Protein AF-A0A8X6PL47-F1 (afdb_monomer_lite)

pLDDT: mean 79.06, std 12.32, range [45.5, 92.44]

Foldseek 3Di:
DCPPPPPCQVVCVVVVHHDDDQDDCPPPPDDDPVSVVVNVVVVVVVVVVVVVVVCCVVVVPDDDDDPPVPDDDDDD

Secondary structure (DSSP, 8-state):
-TTSS--THHHHHHTT-----PPP-SS-SS--HHHHHHHHHHHHHHHHHHHHHHHHHHTTTT-SPPPGGGS-----

InterPro domains:
  IPR027806 Harbinger transposase-derived nuclease domain [PF13359] (1-75)

Organism: Nephila pilipes (NCBI:txid299642)

Sequence (76 aa):
MADKDFLISEELESIGCKLQYPIFLSYKIQFEVAEMVSNSQLSNMRVTVERAISRVQQYEYFEGVLPYRCLPHVDK

Radius of gyration: 19.58 Å; chains: 1; bounding box: 50×30×47 Å

Structure (mmCIF, N/CA/C/O backbone):
data_AF-A0A8X6PL47-F1
#
_entry.id   AF-A0A8X6PL47-F1
#
loop_
_atom_site.group_PDB
_atom_site.id
_atom_site.type_symbol
_atom_site.label_atom_id
_atom_site.label_alt_id
_atom_site.label_comp_id
_atom_site.label_asym_id
_atom_site.label_entity_id
_atom_site.label_seq_id
_atom_site.pdbx_PDB_ins_code
_atom_site.Cartn_x
_atom_site.Cartn_y
_atom_site.Cartn_z
_atom_site.occupancy
_atom_site.B_iso_or_equiv
_atom_site.auth_seq_id
_atom_site.auth_comp_id
_atom_site.auth_asym_id
_atom_site.auth_atom_id
_atom_site.pdbx_PDB_model_num
ATOM 1 N N . MET A 1 1 ? 2.057 4.681 3.768 1.00 48.12 1 MET A N 1
ATOM 2 C CA . MET A 1 1 ? 1.706 3.615 2.809 1.00 48.12 1 MET A CA 1
ATOM 3 C C . MET A 1 1 ? 1.763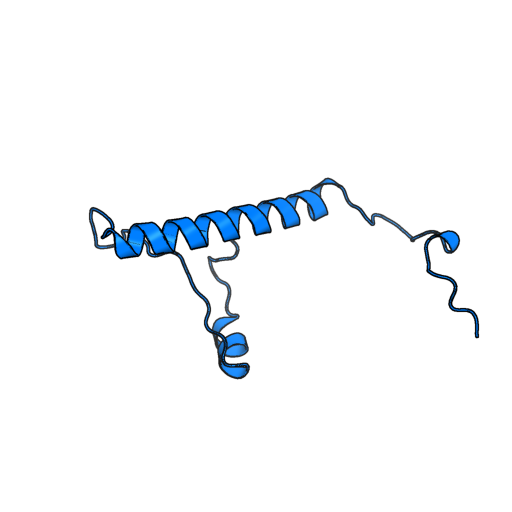 2.341 3.610 1.00 48.12 1 MET A C 1
ATOM 5 O O . MET A 1 1 ? 2.833 2.068 4.133 1.00 48.12 1 MET A O 1
ATOM 9 N N . ALA A 1 2 ? 0.645 1.638 3.785 1.00 45.50 2 ALA A N 1
ATOM 10 C CA . ALA A 1 2 ? 0.686 0.313 4.410 1.00 45.50 2 ALA A CA 1
ATOM 11 C C . ALA A 1 2 ? 1.675 -0.603 3.657 1.00 45.50 2 ALA A C 1
ATOM 13 O O . ALA A 1 2 ? 2.354 -1.423 4.230 1.00 45.50 2 ALA A O 1
ATOM 14 N N . ASP A 1 3 ? 1.874 -0.357 2.372 1.00 53.62 3 ASP A N 1
ATOM 15 C CA . ASP A 1 3 ? 2.739 -1.126 1.483 1.00 53.62 3 ASP A CA 1
ATOM 16 C C . ASP A 1 3 ? 4.237 -1.078 1.853 1.00 53.62 3 ASP A C 1
ATOM 18 O O . ASP A 1 3 ? 5.022 -1.881 1.355 1.00 53.62 3 ASP A O 1
ATOM 22 N N . LYS A 1 4 ? 4.656 -0.121 2.691 1.00 52.09 4 LYS A N 1
ATOM 23 C CA . LYS A 1 4 ? 6.040 -0.012 3.155 1.00 52.09 4 LYS A CA 1
ATOM 24 C C . LYS A 1 4 ? 6.127 -0.732 4.501 1.00 52.09 4 LYS A C 1
ATOM 26 O O . LYS A 1 4 ? 5.546 -0.262 5.473 1.00 52.09 4 LYS A O 1
ATOM 31 N N . ASP A 1 5 ? 6.823 -1.867 4.515 1.00 57.06 5 ASP A N 1
ATOM 32 C CA . ASP A 1 5 ? 7.149 -2.677 5.702 1.00 57.06 5 ASP A CA 1
ATOM 33 C C . ASP A 1 5 ? 6.058 -3.652 6.198 1.00 57.06 5 ASP A C 1
ATOM 35 O O . ASP A 1 5 ? 6.154 -4.179 7.306 1.00 57.06 5 ASP A O 1
ATOM 39 N N . PHE A 1 6 ? 5.042 -3.968 5.383 1.00 65.69 6 PHE A N 1
ATOM 40 C CA . PHE A 1 6 ? 4.133 -5.078 5.698 1.00 65.69 6 PHE A CA 1
ATOM 41 C C . PHE A 1 6 ? 4.848 -6.424 5.527 1.00 65.69 6 PHE A C 1
ATOM 43 O O . PHE A 1 6 ? 5.037 -6.913 4.415 1.00 65.69 6 PHE A O 1
ATOM 50 N N . LEU A 1 7 ? 5.194 -7.044 6.655 1.00 72.56 7 LEU A N 1
ATOM 51 C CA . LEU A 1 7 ? 5.808 -8.373 6.730 1.00 72.56 7 LEU A CA 1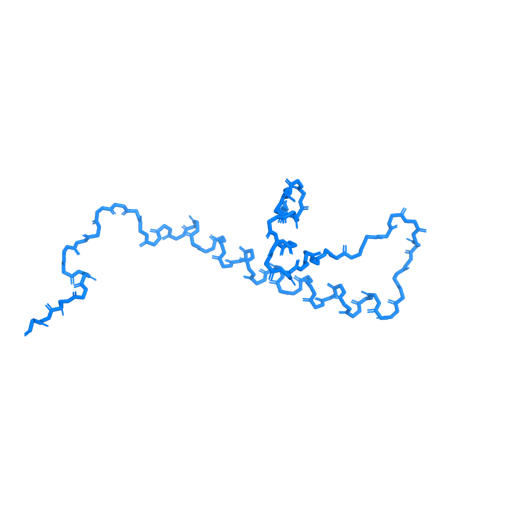
ATOM 52 C C . LEU A 1 7 ? 4.795 -9.521 6.556 1.00 72.56 7 LEU A C 1
ATOM 54 O O . LEU A 1 7 ? 5.123 -10.653 6.867 1.00 72.56 7 LEU A O 1
ATOM 58 N N . ILE A 1 8 ? 3.586 -9.251 6.039 1.00 83.12 8 ILE A N 1
ATOM 59 C CA . ILE A 1 8 ? 2.499 -10.248 5.955 1.00 83.12 8 ILE A CA 1
ATOM 60 C C . ILE A 1 8 ? 2.638 -11.238 4.786 1.00 83.12 8 ILE A C 1
ATOM 62 O O . ILE A 1 8 ? 1.716 -12.000 4.491 1.00 83.12 8 ILE A O 1
ATOM 66 N N . SER A 1 9 ? 3.717 -11.138 4.007 1.00 81.75 9 SER A N 1
ATOM 67 C CA . SER A 1 9 ? 3.885 -11.937 2.792 1.00 81.75 9 SER A CA 1
ATOM 68 C C . SER A 1 9 ? 3.920 -13.431 3.097 1.00 81.75 9 SER A C 1
ATOM 70 O O . SER A 1 9 ? 3.314 -14.201 2.358 1.00 81.75 9 SER A O 1
ATOM 72 N N . GLU A 1 10 ? 4.568 -13.827 4.195 1.00 83.75 10 GLU A N 1
ATOM 73 C CA . GLU A 1 10 ? 4.685 -15.231 4.605 1.00 83.75 10 GLU A CA 1
ATOM 74 C C . GLU A 1 10 ? 3.322 -15.800 5.033 1.00 83.75 10 GLU A C 1
ATOM 76 O O . GLU A 1 10 ? 2.936 -16.905 4.646 1.00 83.75 10 GLU A O 1
ATOM 81 N N . GLU A 1 11 ? 2.530 -15.014 5.762 1.00 87.69 11 GLU A N 1
ATOM 82 C CA . GLU A 1 11 ? 1.183 -15.378 6.189 1.00 87.69 11 GLU A CA 1
ATOM 83 C C . GLU A 1 11 ? 0.233 -15.494 4.996 1.00 87.69 11 GLU A C 1
ATOM 85 O O . GLU A 1 11 ? -0.563 -16.431 4.932 1.00 87.69 11 GLU A O 1
ATOM 90 N N . LEU A 1 12 ? 0.328 -14.589 4.019 1.00 85.88 12 LEU A N 1
ATOM 91 C CA . LEU A 1 12 ? -0.472 -14.673 2.797 1.00 85.88 12 LEU A CA 1
ATOM 92 C C . LEU A 1 12 ? -0.109 -15.910 1.972 1.00 85.88 12 LEU A C 1
ATOM 94 O O . LEU A 1 12 ? -1.013 -16.598 1.491 1.00 85.88 12 LEU A O 1
ATOM 98 N N . GLU A 1 13 ? 1.180 -16.233 1.856 1.00 86.75 13 GLU A N 1
ATOM 99 C CA . GLU A 1 13 ? 1.642 -17.433 1.155 1.00 86.75 13 GLU A CA 1
ATOM 100 C C . GLU A 1 13 ? 1.098 -18.713 1.791 1.00 86.75 13 GLU A C 1
ATOM 102 O O . GLU A 1 13 ? 0.665 -19.613 1.067 1.00 86.75 13 GLU A O 1
ATOM 107 N N . SER A 1 14 ? 1.016 -18.768 3.126 1.00 89.25 14 SER A N 1
ATOM 108 C CA . SER A 1 14 ? 0.444 -19.912 3.850 1.00 89.25 14 SER A CA 1
ATOM 109 C C . SER A 1 14 ? -1.029 -20.189 3.504 1.00 89.25 14 SER A C 1
ATOM 111 O O . SER A 1 14 ? -1.492 -21.324 3.620 1.00 89.25 14 SER A O 1
ATOM 113 N N . ILE A 1 15 ? -1.755 -19.174 3.019 1.00 92.12 15 ILE A N 1
ATOM 114 C CA . ILE A 1 15 ? -3.169 -19.248 2.616 1.00 92.12 15 ILE A CA 1
ATOM 115 C C . ILE A 1 15 ? -3.299 -19.326 1.075 1.00 92.12 15 ILE A C 1
ATOM 117 O O . ILE A 1 15 ? -4.397 -19.396 0.526 1.00 92.12 15 ILE A O 1
ATOM 121 N N . GLY A 1 16 ? -2.179 -19.351 0.342 1.00 90.81 16 GLY A N 1
ATOM 122 C CA . GLY A 1 16 ? -2.154 -19.371 -1.124 1.00 90.81 16 GLY A CA 1
ATOM 123 C C . GLY A 1 16 ? -2.426 -18.009 -1.774 1.00 90.81 16 GLY A C 1
ATOM 124 O O . GLY A 1 16 ? -2.709 -17.938 -2.971 1.00 90.81 16 GLY A O 1
ATOM 125 N N . CYS A 1 17 ? -2.339 -16.922 -1.009 1.00 87.50 17 CYS A N 1
ATOM 126 C CA . CYS A 1 17 ? -2.476 -15.553 -1.490 1.00 87.50 17 CYS A CA 1
ATOM 127 C C . CYS A 1 17 ? -1.105 -14.927 -1.776 1.00 87.50 17 CYS A C 1
ATOM 129 O O . CYS A 1 17 ? -0.097 -15.272 -1.168 1.00 87.50 17 CYS A O 1
ATOM 131 N N . LYS A 1 18 ? -1.066 -13.963 -2.703 1.00 83.06 18 LYS A N 1
ATOM 132 C CA . LYS A 1 18 ? 0.131 -13.164 -2.987 1.00 83.06 18 LYS A CA 1
ATOM 133 C C . LYS A 1 18 ? -0.173 -11.692 -2.814 1.00 83.06 18 LYS A C 1
ATOM 135 O O . LYS A 1 18 ? -1.221 -11.214 -3.248 1.00 83.06 18 LYS A O 1
ATOM 140 N N . LEU A 1 19 ? 0.775 -10.976 -2.228 1.00 81.38 19 LEU A N 1
ATOM 141 C CA . LEU A 1 19 ? 0.679 -9.536 -2.080 1.00 81.38 19 LEU A CA 1
ATOM 142 C C . LEU A 1 19 ? 1.068 -8.862 -3.399 1.00 81.38 19 LEU A C 1
ATOM 144 O O . LEU A 1 19 ? 2.166 -9.072 -3.914 1.00 81.38 19 LEU A O 1
ATOM 148 N N . GLN A 1 20 ? 0.146 -8.089 -3.970 1.00 81.44 20 GLN A N 1
ATOM 149 C CA . GLN A 1 20 ? 0.399 -7.324 -5.187 1.00 81.44 20 GLN A CA 1
ATOM 150 C C . GLN A 1 20 ? 0.733 -5.879 -4.844 1.00 81.44 20 GLN A C 1
ATOM 152 O O . GLN A 1 20 ? -0.067 -5.173 -4.233 1.00 81.44 20 GLN A O 1
ATOM 157 N N . TYR A 1 21 ? 1.901 -5.442 -5.299 1.00 80.19 21 TYR A N 1
ATOM 158 C CA . TYR A 1 21 ? 2.357 -4.066 -5.183 1.00 80.19 21 TYR A CA 1
ATOM 159 C C . TYR A 1 21 ? 2.341 -3.394 -6.556 1.00 80.19 21 TYR A C 1
ATOM 161 O O . TYR A 1 21 ? 2.633 -4.056 -7.557 1.00 80.19 21 TYR A O 1
ATOM 169 N N . PRO A 1 22 ? 2.036 -2.088 -6.631 1.00 82.25 22 PRO A N 1
ATOM 170 C CA . PRO A 1 22 ? 2.233 -1.347 -7.862 1.00 82.25 22 PRO A CA 1
ATOM 171 C C . PRO A 1 22 ? 3.719 -1.358 -8.243 1.00 82.25 22 PRO A C 1
ATOM 173 O O . PRO A 1 22 ? 4.608 -1.228 -7.402 1.00 82.25 22 PRO A O 1
ATOM 176 N N . ILE A 1 23 ? 3.982 -1.515 -9.533 1.00 84.31 23 ILE A N 1
ATOM 177 C CA . ILE A 1 23 ? 5.322 -1.508 -10.110 1.00 84.31 23 ILE A CA 1
ATOM 178 C C . ILE A 1 23 ? 5.901 -0.098 -9.960 1.00 84.31 23 ILE A C 1
ATOM 180 O O . ILE A 1 23 ? 5.231 0.891 -10.262 1.00 84.31 23 ILE A O 1
ATOM 184 N N . PHE A 1 24 ? 7.153 0.007 -9.525 1.00 84.31 24 PHE A N 1
ATOM 185 C CA . PHE A 1 24 ? 7.864 1.281 -9.420 1.00 84.31 24 PHE A CA 1
ATOM 186 C C . PHE A 1 24 ? 8.789 1.492 -10.624 1.00 84.31 24 PHE A C 1
ATOM 188 O O . PHE A 1 24 ? 9.363 0.544 -11.153 1.00 84.31 24 PHE A O 1
ATOM 195 N N . LEU A 1 25 ? 8.995 2.750 -11.020 1.00 86.62 25 LEU A N 1
ATOM 196 C CA . LEU A 1 25 ? 9.916 3.147 -12.099 1.00 86.62 25 LEU A CA 1
ATOM 197 C C . LEU A 1 25 ? 11.400 3.101 -11.682 1.00 86.62 25 LEU A C 1
ATOM 199 O O . LEU A 1 25 ? 12.224 3.829 -12.219 1.00 86.62 25 LEU A O 1
ATOM 203 N N . SER A 1 26 ? 11.776 2.270 -10.711 1.00 81.31 26 SER A N 1
ATOM 204 C CA . SER A 1 26 ? 13.108 2.306 -10.086 1.00 81.31 26 SER A CA 1
ATOM 205 C C . SER A 1 26 ? 14.272 2.133 -11.073 1.00 81.31 26 SER A C 1
ATOM 207 O O . SER A 1 26 ? 15.337 2.699 -10.856 1.00 81.31 26 SER A O 1
ATOM 209 N N . TYR A 1 27 ? 14.068 1.397 -12.166 1.00 85.12 27 TYR A N 1
ATOM 210 C CA . TYR A 1 27 ? 15.065 1.147 -13.217 1.00 85.12 27 TYR A CA 1
ATOM 211 C C . TYR A 1 27 ? 14.535 1.430 -14.635 1.00 85.12 27 TYR A C 1
ATOM 213 O O . TYR A 1 27 ? 15.213 1.142 -15.619 1.00 85.12 27 TYR A O 1
ATOM 221 N N . LYS A 1 28 ? 13.325 1.992 -14.757 1.00 86.69 28 LYS A N 1
ATOM 222 C CA . LYS A 1 28 ? 12.674 2.306 -16.037 1.00 86.69 28 LYS A CA 1
ATOM 223 C C . LYS A 1 28 ? 12.303 3.782 -16.081 1.00 86.69 28 LYS A C 1
ATOM 225 O O . LYS A 1 28 ? 11.853 4.336 -15.090 1.00 86.69 28 LYS A O 1
ATOM 230 N N . ILE A 1 29 ? 12.433 4.414 -17.246 1.00 88.44 29 ILE A N 1
ATOM 231 C CA . ILE A 1 29 ? 12.025 5.819 -17.422 1.00 88.44 29 ILE A CA 1
ATOM 232 C C . ILE A 1 29 ? 10.493 5.927 -17.514 1.00 88.44 29 ILE A C 1
ATOM 234 O O . ILE A 1 29 ? 9.909 6.892 -17.027 1.00 88.44 29 ILE A O 1
ATOM 238 N N . GLN A 1 30 ? 9.835 4.934 -18.123 1.00 90.62 30 GLN A N 1
ATOM 239 C CA . GLN A 1 30 ? 8.383 4.880 -18.307 1.00 90.62 30 GLN A CA 1
ATOM 240 C C . GLN A 1 30 ? 7.862 3.447 -18.161 1.00 90.62 30 GLN A C 1
ATOM 242 O O . GLN A 1 30 ? 8.612 2.486 -18.340 1.00 90.62 30 GLN A O 1
ATOM 247 N N . PHE A 1 31 ? 6.574 3.328 -17.836 1.00 88.75 31 PHE A N 1
ATOM 248 C CA . PHE A 1 31 ? 5.868 2.051 -17.802 1.00 88.75 31 PHE A CA 1
ATOM 249 C C . PHE A 1 31 ? 5.524 1.589 -19.212 1.00 88.75 31 PHE A C 1
ATOM 251 O O . PHE A 1 31 ? 5.171 2.398 -20.072 1.00 88.75 31 PHE A O 1
ATOM 258 N N . GLU A 1 32 ? 5.542 0.278 -19.420 1.00 91.31 32 GLU A N 1
ATOM 259 C CA . GLU A 1 32 ? 4.868 -0.296 -20.579 1.00 91.31 32 GLU A CA 1
ATOM 260 C C . GLU A 1 32 ? 3.344 -0.173 -20.432 1.00 91.31 32 GLU A C 1
ATOM 262 O O . GLU A 1 32 ? 2.814 -0.043 -19.327 1.00 91.31 32 GLU A O 1
ATOM 267 N N . VAL A 1 33 ? 2.610 -0.249 -21.546 1.00 91.88 33 VAL A N 1
ATOM 268 C CA . VAL A 1 33 ? 1.143 -0.088 -21.547 1.00 91.88 33 VAL A CA 1
ATOM 269 C C . VAL A 1 33 ? 0.465 -1.088 -20.604 1.00 91.88 33 VAL A C 1
ATOM 271 O O . VAL A 1 33 ? -0.442 -0.719 -19.862 1.00 91.88 33 VAL A O 1
ATOM 274 N N . ALA A 1 34 ? 0.931 -2.339 -20.585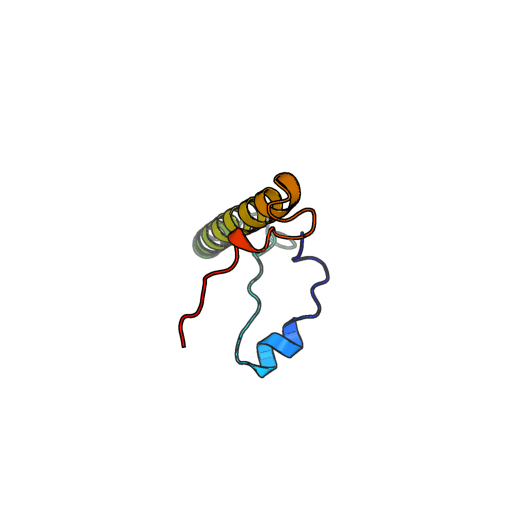 1.00 90.12 34 ALA A N 1
ATOM 275 C CA . ALA A 1 34 ? 0.396 -3.366 -19.694 1.00 90.12 34 ALA A CA 1
ATOM 276 C C . ALA A 1 34 ? 0.637 -3.030 -18.211 1.00 90.12 34 ALA A C 1
ATOM 278 O O . ALA A 1 34 ? -0.289 -3.114 -17.404 1.00 90.12 34 ALA A O 1
ATOM 279 N N . GLU A 1 35 ? 1.850 -2.582 -17.872 1.00 89.75 35 GLU A N 1
ATOM 280 C CA . GLU A 1 35 ? 2.228 -2.174 -16.512 1.00 89.75 35 GLU A CA 1
ATOM 281 C C . GLU A 1 35 ? 1.436 -0.945 -16.053 1.00 89.75 35 GLU A C 1
ATOM 283 O O . GLU A 1 35 ? 1.012 -0.862 -14.901 1.00 89.75 35 GLU A O 1
ATOM 288 N N . MET A 1 36 ? 1.193 0.004 -16.962 1.00 90.38 36 MET A N 1
ATOM 289 C CA . MET A 1 36 ? 0.385 1.188 -16.688 1.00 90.38 36 MET A CA 1
ATOM 290 C C . MET A 1 36 ? -1.054 0.802 -16.330 1.00 90.38 36 MET A C 1
ATOM 292 O O . MET A 1 36 ? -1.599 1.315 -15.349 1.00 90.38 36 MET A O 1
ATOM 296 N N . VAL A 1 37 ? -1.671 -0.100 -17.100 1.00 92.44 37 VAL A N 1
ATOM 297 C CA . VAL A 1 37 ? -3.048 -0.553 -16.853 1.00 92.44 37 VAL A CA 1
ATOM 298 C C . VAL A 1 37 ? -3.144 -1.274 -15.509 1.00 92.44 37 VAL A C 1
ATOM 300 O O . VAL A 1 37 ? -4.016 -0.934 -14.705 1.00 92.44 37 VAL A O 1
ATOM 303 N N . SER A 1 38 ? -2.228 -2.203 -15.218 1.00 90.38 38 SER A N 1
ATOM 304 C CA . SER A 1 38 ? -2.227 -2.924 -13.939 1.00 90.38 38 SER A CA 1
ATOM 305 C C . SER A 1 38 ? -1.991 -1.988 -12.752 1.00 90.38 38 SER A C 1
ATOM 307 O O . SER A 1 38 ? -2.713 -2.056 -11.756 1.00 90.38 38 SER A O 1
ATOM 309 N N . ASN A 1 39 ? -1.043 -1.051 -12.864 1.00 89.88 39 ASN A N 1
ATOM 310 C CA . ASN A 1 39 ? -0.791 -0.063 -11.815 1.00 89.88 39 ASN A CA 1
ATOM 311 C C . ASN A 1 39 ? -1.978 0.867 -11.592 1.00 89.88 39 ASN A C 1
ATOM 313 O O . ASN A 1 39 ? -2.274 1.209 -10.449 1.00 89.88 39 ASN A O 1
ATOM 317 N N . SER A 1 40 ? -2.663 1.280 -12.660 1.00 90.19 40 SER A N 1
ATOM 318 C CA . SER A 1 40 ? -3.854 2.121 -12.550 1.00 90.19 40 SER A CA 1
ATOM 319 C C . SER A 1 40 ? -4.960 1.411 -11.768 1.00 90.19 40 SER A C 1
ATOM 321 O O . SER A 1 40 ? -5.535 1.995 -10.849 1.00 90.19 40 SER A O 1
ATOM 323 N N . GLN A 1 41 ? -5.207 0.131 -12.061 1.00 91.06 41 GLN A N 1
ATOM 324 C CA . GLN A 1 41 ? -6.193 -0.677 -11.341 1.00 91.06 41 GLN A CA 1
ATOM 325 C C . GLN A 1 41 ? -5.831 -0.840 -9.859 1.00 91.06 41 GLN A C 1
ATOM 327 O O . GLN A 1 41 ? -6.667 -0.566 -8.994 1.00 91.06 41 GLN A O 1
ATOM 332 N N . LEU A 1 42 ? -4.580 -1.210 -9.557 1.00 88.75 42 LEU A N 1
ATOM 333 C CA . LEU A 1 42 ? -4.094 -1.341 -8.180 1.00 88.75 42 LEU A CA 1
ATOM 334 C C . LEU A 1 42 ? -4.176 -0.014 -7.414 1.00 88.75 42 LEU A C 1
ATOM 336 O O . LEU A 1 42 ? -4.641 0.016 -6.276 1.00 88.75 42 LEU A O 1
ATOM 340 N N . SER A 1 43 ? -3.795 1.097 -8.048 1.00 87.62 43 SER A N 1
ATOM 341 C CA . SER A 1 43 ? -3.856 2.434 -7.447 1.00 87.62 43 SER A CA 1
ATOM 342 C C . SER A 1 43 ? -5.295 2.856 -7.128 1.00 87.62 43 SER A C 1
ATOM 344 O O . SER A 1 43 ? -5.572 3.334 -6.028 1.00 87.62 43 SER A O 1
ATOM 346 N N . ASN A 1 44 ? -6.244 2.608 -8.037 1.00 89.00 44 ASN A N 1
ATOM 347 C CA . ASN A 1 44 ? -7.661 2.912 -7.814 1.00 89.00 44 ASN A CA 1
AT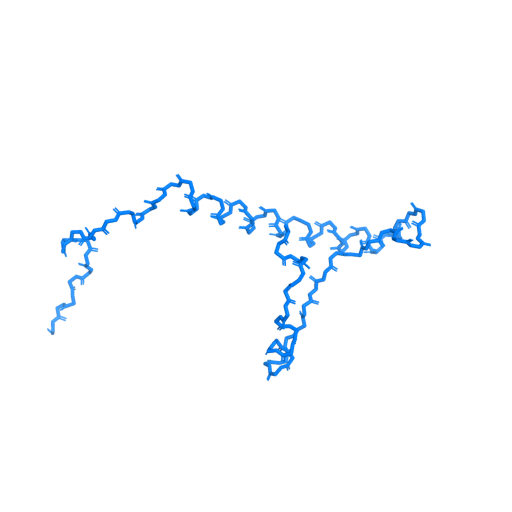OM 348 C C . ASN A 1 44 ? -8.252 2.111 -6.643 1.00 89.00 44 ASN A C 1
ATOM 350 O O . ASN A 1 44 ? -8.972 2.664 -5.802 1.00 89.00 44 ASN A O 1
ATOM 354 N N . MET A 1 45 ? -7.925 0.818 -6.564 1.00 88.50 45 MET A N 1
ATOM 355 C CA . MET A 1 45 ? -8.330 -0.046 -5.452 1.00 88.50 45 MET A CA 1
ATOM 356 C C . MET A 1 45 ? -7.738 0.453 -4.131 1.00 88.50 45 MET A C 1
ATOM 358 O O . MET A 1 45 ? -8.469 0.639 -3.158 1.00 88.50 45 MET A O 1
ATOM 362 N N . ARG A 1 46 ? -6.437 0.770 -4.118 1.00 86.94 46 ARG A N 1
ATOM 363 C CA . ARG A 1 46 ? -5.736 1.313 -2.949 1.00 86.94 46 ARG A CA 1
ATOM 364 C C . ARG A 1 46 ? -6.388 2.596 -2.437 1.00 86.94 46 ARG A C 1
ATOM 366 O O . ARG A 1 46 ? -6.718 2.675 -1.258 1.00 86.94 46 ARG A O 1
ATOM 373 N N . VAL A 1 47 ? -6.644 3.567 -3.315 1.00 88.62 47 VAL A N 1
ATOM 374 C CA . VAL A 1 47 ? -7.296 4.837 -2.949 1.00 88.62 47 VAL A CA 1
ATOM 375 C C . VAL A 1 47 ? -8.673 4.598 -2.326 1.00 88.62 47 VAL A C 1
ATOM 377 O O . VAL A 1 47 ? -9.052 5.285 -1.377 1.00 88.62 47 VAL A O 1
ATOM 380 N N . THR A 1 48 ? -9.429 3.628 -2.840 1.00 90.12 48 THR A N 1
ATOM 381 C CA . THR A 1 48 ? -10.742 3.268 -2.288 1.00 90.12 48 THR A CA 1
ATOM 382 C C . THR A 1 48 ? -10.624 2.738 -0.860 1.00 90.12 48 THR A C 1
ATOM 384 O O . THR A 1 48 ? -11.349 3.202 0.022 1.00 90.12 48 THR A O 1
ATOM 387 N N . VAL A 1 49 ? -9.687 1.819 -0.616 1.00 87.56 49 VAL A N 1
ATOM 388 C CA . VAL A 1 49 ? -9.441 1.239 0.712 1.00 87.56 49 VAL A CA 1
ATOM 389 C C . VAL A 1 49 ? -8.931 2.296 1.691 1.00 87.56 49 VAL A C 1
ATOM 391 O O . VAL A 1 49 ? -9.476 2.421 2.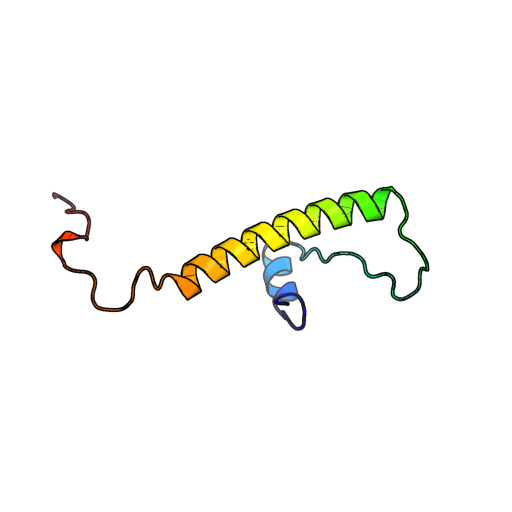784 1.00 87.56 49 VAL A O 1
ATOM 394 N N . GLU A 1 50 ? -7.952 3.114 1.296 1.00 86.81 50 GLU A N 1
ATOM 395 C CA . GLU A 1 50 ? -7.415 4.187 2.142 1.00 86.81 50 GLU A CA 1
ATOM 396 C C . GLU A 1 50 ? -8.503 5.190 2.532 1.00 86.81 50 GLU A C 1
ATOM 398 O O . GLU A 1 50 ? -8.628 5.533 3.702 1.00 86.81 50 GLU A O 1
ATOM 403 N N . ARG A 1 51 ? -9.362 5.595 1.588 1.00 87.75 51 ARG A N 1
ATOM 404 C CA . ARG A 1 51 ? -10.509 6.465 1.890 1.00 87.75 51 ARG A CA 1
ATOM 405 C C . ARG A 1 51 ? -11.492 5.817 2.859 1.00 87.75 51 ARG A C 1
ATOM 407 O O . ARG A 1 51 ? -12.038 6.521 3.704 1.00 87.75 51 ARG A O 1
ATOM 414 N N . ALA A 1 52 ? -11.749 4.516 2.739 1.00 87.31 52 ALA A N 1
ATOM 415 C CA . ALA A 1 52 ? -12.621 3.805 3.670 1.00 87.31 52 ALA A CA 1
ATOM 416 C C . ALA A 1 52 ? -12.017 3.773 5.083 1.00 87.31 52 ALA A C 1
ATOM 418 O O . ALA A 1 52 ? -12.705 4.127 6.038 1.00 87.31 52 ALA A O 1
ATOM 419 N N . ILE A 1 53 ? -10.726 3.448 5.205 1.00 85.31 53 ILE A N 1
ATOM 420 C CA . ILE A 1 53 ? -9.993 3.476 6.479 1.00 85.31 53 ILE A CA 1
ATOM 421 C C . ILE A 1 53 ? -10.014 4.887 7.076 1.00 85.31 53 ILE A C 1
ATOM 423 O O . ILE A 1 53 ? -10.385 5.050 8.235 1.00 85.31 53 ILE A O 1
ATOM 427 N N . SER A 1 54 ? -9.692 5.915 6.284 1.00 84.00 54 SER A N 1
ATOM 428 C CA . SER A 1 54 ? -9.718 7.306 6.742 1.00 84.00 54 SER A CA 1
ATOM 429 C C . SER A 1 54 ? -11.104 7.728 7.215 1.00 84.00 54 SER A C 1
ATOM 431 O O . SER A 1 54 ? -11.198 8.381 8.242 1.00 84.00 54 SER A O 1
ATOM 433 N N . ARG A 1 55 ? -12.187 7.324 6.538 1.00 85.88 55 ARG A N 1
ATOM 434 C CA . ARG A 1 55 ? -13.553 7.582 7.025 1.00 85.88 55 ARG A CA 1
ATOM 435 C C . ARG A 1 55 ? -13.796 6.921 8.379 1.00 85.88 55 ARG A C 1
ATOM 437 O O . ARG A 1 55 ? -14.316 7.575 9.272 1.00 85.88 55 ARG A O 1
ATOM 444 N N . VAL A 1 56 ? -13.406 5.657 8.550 1.00 83.56 56 VAL A N 1
ATOM 445 C CA . VAL A 1 56 ? -13.558 4.951 9.835 1.00 83.56 56 VAL A CA 1
ATOM 446 C C . VAL A 1 56 ? -12.797 5.662 10.955 1.00 83.56 56 VAL A C 1
ATOM 448 O O . VAL A 1 56 ? -13.344 5.829 12.039 1.00 83.56 56 VAL A O 1
ATOM 451 N N . GLN A 1 57 ? -11.576 6.121 10.676 1.00 81.19 57 GLN A N 1
ATOM 452 C CA . GLN A 1 57 ? -10.744 6.854 11.633 1.00 81.19 57 GLN A CA 1
ATOM 453 C C . GLN A 1 57 ? -11.270 8.265 11.930 1.00 81.19 57 GLN A C 1
ATOM 455 O O . GLN A 1 57 ? -11.215 8.701 13.069 1.00 81.19 57 GLN A O 1
ATOM 460 N N . GLN A 1 58 ? -11.759 8.992 10.921 1.00 78.12 58 GLN A N 1
ATOM 461 C CA . GLN A 1 58 ? -12.201 10.385 11.064 1.00 78.12 58 GLN A CA 1
ATOM 462 C C . GLN A 1 58 ? -13.568 10.527 11.723 1.00 78.12 58 GLN A C 1
ATOM 464 O O . GLN A 1 58 ? -13.809 11.517 12.404 1.00 78.12 58 GLN A O 1
ATOM 469 N N . TYR A 1 59 ? -14.482 9.597 11.456 1.00 72.19 59 TYR A N 1
ATOM 470 C CA . TYR A 1 59 ? -15.860 9.701 11.929 1.00 72.19 59 TYR A CA 1
ATOM 471 C C . TYR A 1 59 ? -16.108 8.967 13.243 1.00 72.19 59 TYR A C 1
ATOM 473 O O . TYR A 1 59 ? -17.266 8.942 13.648 1.00 72.19 59 TYR A O 1
ATOM 481 N N . GLU A 1 60 ? -15.071 8.370 13.858 1.00 64.06 60 GLU A N 1
ATOM 482 C CA . GLU A 1 60 ? -15.137 7.602 15.114 1.00 64.06 60 GLU A CA 1
ATOM 483 C C . GLU A 1 60 ? -16.510 6.960 15.316 1.00 64.06 60 GLU A C 1
ATOM 485 O O . GLU A 1 60 ? -17.238 7.248 16.263 1.00 64.06 60 GLU A O 1
ATOM 490 N N . TYR A 1 61 ? -16.907 6.111 14.356 1.00 60.03 61 TYR A N 1
ATOM 491 C CA . TYR A 1 61 ? -18.264 5.548 14.324 1.00 60.03 61 TYR A CA 1
ATOM 492 C C . TYR A 1 61 ? -18.637 4.846 15.642 1.00 60.03 61 TYR A C 1
ATOM 494 O O . TYR A 1 61 ? -19.819 4.694 15.942 1.00 60.03 61 TYR A O 1
ATOM 502 N N . PHE A 1 62 ? -17.630 4.436 16.422 1.00 56.41 62 PHE A N 1
ATOM 503 C CA . PHE A 1 62 ? -17.762 3.811 17.730 1.00 56.41 62 PHE A CA 1
ATOM 504 C C . PHE A 1 62 ? -16.747 4.372 18.738 1.00 56.41 62 PHE A C 1
ATOM 506 O O . PHE A 1 62 ? -15.905 3.633 19.246 1.00 56.41 62 PHE A O 1
ATOM 513 N N . GLU A 1 63 ? -16.814 5.666 19.053 1.00 56.84 63 GLU A N 1
ATOM 514 C CA . GLU A 1 63 ? -16.238 6.160 20.310 1.00 56.84 63 GLU A CA 1
ATOM 515 C C . GLU A 1 63 ? -17.230 5.954 21.469 1.00 56.84 63 GLU A C 1
ATOM 517 O O . GLU A 1 63 ? -18.313 6.540 21.508 1.00 56.84 63 GLU A O 1
ATOM 522 N N . GLY A 1 64 ? -16.862 5.100 22.432 1.00 65.56 64 GLY A N 1
ATOM 523 C CA . GLY A 1 64 ? -17.613 4.878 23.673 1.00 65.56 64 GLY A CA 1
ATOM 524 C C . GLY A 1 64 ? -18.417 3.572 23.744 1.00 65.56 64 GLY A C 1
ATOM 525 O O . GLY A 1 64 ? -18.376 2.716 22.862 1.00 65.56 64 GLY A O 1
ATOM 526 N N . VAL A 1 65 ? -19.131 3.385 24.859 1.00 68.25 65 VAL A N 1
ATOM 527 C CA . VAL A 1 65 ? -19.981 2.204 25.079 1.00 68.25 65 VAL A CA 1
ATOM 528 C C . VAL A 1 65 ? -21.207 2.309 24.180 1.00 68.25 65 VAL A C 1
ATOM 530 O O . VAL A 1 65 ? -22.025 3.215 24.348 1.00 68.25 65 VAL A O 1
ATOM 533 N N . LEU A 1 66 ? -21.362 1.360 23.254 1.00 67.19 66 LEU A N 1
ATOM 534 C CA . LEU A 1 66 ? -22.578 1.245 22.456 1.00 67.19 66 LEU A CA 1
ATOM 535 C C . LEU A 1 66 ? -23.795 1.093 23.382 1.00 67.19 66 LEU A C 1
ATOM 537 O O . LEU A 1 66 ? -23.828 0.158 24.190 1.00 67.19 66 LEU A O 1
ATOM 541 N N . PRO A 1 67 ? -24.809 1.974 23.288 1.00 71.75 67 PRO A N 1
ATOM 542 C CA . PRO A 1 67 ? -26.021 1.829 24.074 1.00 71.75 67 PRO A CA 1
ATOM 543 C C . PRO A 1 67 ? -26.640 0.458 23.809 1.00 71.75 67 PRO A C 1
ATOM 545 O O . PRO A 1 67 ? -26.779 0.051 22.659 1.00 71.75 67 PRO A O 1
ATOM 548 N N . TYR A 1 68 ? -27.080 -0.232 24.860 1.00 68.50 68 TYR A N 1
ATOM 549 C CA . TYR A 1 68 ? -27.656 -1.582 24.766 1.00 68.50 68 TYR A CA 1
ATOM 550 C C . TYR A 1 68 ? -28.806 -1.695 23.742 1.00 68.50 68 TYR A C 1
ATOM 552 O O . TYR A 1 68 ? -29.036 -2.751 23.169 1.00 68.50 68 TYR A O 1
ATOM 560 N N . ARG A 1 69 ? -29.494 -0.581 23.453 1.00 70.12 69 ARG A N 1
ATOM 561 C CA . ARG A 1 69 ? -30.569 -0.486 22.447 1.00 70.12 69 ARG A CA 1
ATOM 562 C C . ARG A 1 69 ? -30.091 -0.625 20.997 1.00 70.12 69 ARG A C 1
ATOM 564 O O . ARG A 1 69 ? -30.913 -0.847 20.119 1.00 70.12 69 ARG A O 1
ATOM 571 N N . CYS A 1 70 ? -28.800 -0.434 20.741 1.00 66.50 70 CYS A N 1
ATOM 572 C CA . CYS A 1 70 ? -28.190 -0.563 19.420 1.00 66.50 70 CYS A CA 1
ATOM 573 C C . CYS A 1 70 ? -27.769 -2.008 19.112 1.00 66.50 70 CYS A C 1
ATOM 575 O O . CYS A 1 70 ? -27.413 -2.300 17.973 1.00 66.50 70 CYS A O 1
ATOM 577 N N . LEU A 1 71 ? -27.794 -2.906 20.105 1.00 69.81 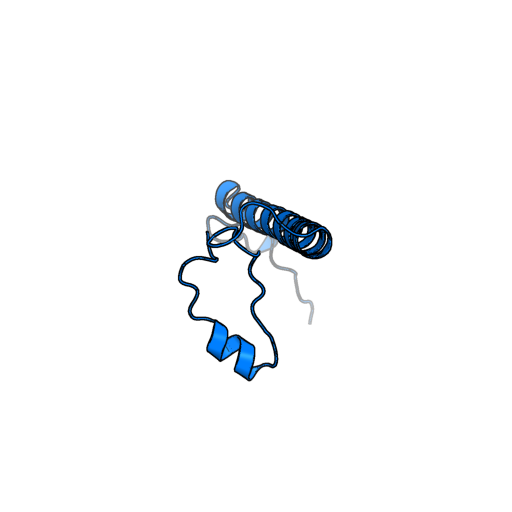71 LEU A N 1
ATOM 578 C CA . LEU A 1 71 ? -27.525 -4.324 19.898 1.00 69.81 71 LEU A CA 1
ATOM 579 C C . LEU A 1 71 ? -28.789 -5.006 19.350 1.00 69.81 71 LEU A C 1
ATOM 581 O O . LEU A 1 71 ? -29.873 -4.793 19.899 1.00 69.81 71 LEU A O 1
ATOM 585 N N . PRO A 1 72 ? -28.684 -5.822 18.287 1.00 69.75 72 PRO A N 1
ATOM 586 C CA . PRO A 1 72 ? -29.822 -6.578 17.786 1.00 69.75 72 PRO A CA 1
ATOM 587 C C . PRO A 1 72 ? -30.355 -7.500 18.890 1.00 69.75 72 PRO A C 1
ATOM 589 O O . PRO A 1 72 ? -29.603 -8.264 19.497 1.00 69.75 72 PRO A O 1
ATOM 592 N N . HIS A 1 73 ? -31.657 -7.402 19.164 1.00 70.62 73 HIS A N 1
ATOM 593 C CA . HIS A 1 73 ? -32.336 -8.291 20.097 1.00 70.62 73 HIS A CA 1
ATOM 594 C C . HIS A 1 73 ? -32.447 -9.667 19.443 1.00 70.62 73 HIS A C 1
ATOM 596 O O . HIS A 1 73 ? -33.140 -9.830 18.441 1.00 70.62 73 HIS A O 1
ATOM 602 N N . VAL A 1 74 ? -31.707 -10.642 19.966 1.00 69.81 74 VAL A N 1
ATOM 603 C CA . VAL A 1 74 ? -31.881 -12.040 19.576 1.00 69.81 74 VAL A CA 1
ATOM 604 C C . VAL A 1 74 ? -32.988 -12.602 20.459 1.00 69.81 74 VAL A C 1
ATOM 606 O O . VAL A 1 74 ? -32.738 -12.957 21.613 1.00 69.81 74 VAL A O 1
ATOM 609 N N . ASP A 1 75 ? -34.210 -12.626 19.931 1.00 65.94 75 ASP A N 1
ATOM 610 C CA . ASP A 1 75 ? -35.310 -13.383 20.525 1.00 65.94 75 ASP A CA 1
ATOM 611 C C . ASP A 1 75 ? -34.968 -14.883 20.477 1.00 65.94 75 ASP A C 1
ATOM 613 O O . ASP A 1 75 ? -34.450 -15.380 19.473 1.00 65.94 75 ASP A O 1
ATOM 617 N N . LYS A 1 76 ? -35.186 -15.574 21.602 1.00 52.72 76 LYS A N 1
ATOM 618 C CA . LYS A 1 76 ? -34.947 -17.018 21.761 1.00 52.72 76 LYS A CA 1
ATOM 619 C C . LYS A 1 76 ? -36.018 -17.861 21.086 1.00 52.72 76 LYS A C 1
ATOM 621 O O . LYS A 1 76 ? -37.201 -17.466 21.166 1.00 52.72 76 LYS A O 1
#